Protein AF-A0A8J3CH29-F1 (afdb_monomer)

pLDDT: mean 81.84, std 11.71, range [49.44, 92.5]

Mean predicted aligned error: 8.19 Å

Sequence (57 aa):
MDPKVIEVTDAEIRIIRAALRHYLAEFGHEEADILRDVKKLIARLPEADASPKPTPG

Radius of gyration: 14.83 Å; Cα contacts (8 Å, |Δi|>4): 15; chains: 1; bounding box: 40×42×30 Å

Structure (mmCIF, N/CA/C/O backbone):
data_AF-A0A8J3CH29-F1
#
_entry.id   AF-A0A8J3CH29-F1
#
loop_
_atom_site.group_PDB
_atom_site.id
_atom_site.type_symbol
_atom_site.label_atom_id
_atom_site.label_alt_id
_atom_site.label_comp_id
_atom_site.label_asym_id
_atom_site.label_entity_id
_atom_site.label_seq_id
_atom_site.pdbx_PDB_ins_code
_atom_site.Cartn_x
_atom_site.Cartn_y
_atom_site.Cartn_z
_atom_site.occupancy
_atom_site.B_iso_or_equiv
_atom_site.auth_seq_id
_atom_site.auth_comp_id
_atom_site.auth_asym_id
_atom_site.auth_atom_id
_atom_site.pdbx_PDB_model_num
ATOM 1 N N . MET A 1 1 ? -0.246 -21.218 -0.417 1.00 61.34 1 MET A N 1
ATOM 2 C CA . MET A 1 1 ? 0.210 -20.355 0.691 1.00 61.34 1 MET A CA 1
ATOM 3 C C . MET A 1 1 ? -1.009 -19.925 1.470 1.00 61.34 1 MET A C 1
ATOM 5 O O . MET A 1 1 ? -1.958 -19.448 0.856 1.00 61.34 1 MET A O 1
ATOM 9 N N . ASP A 1 2 ?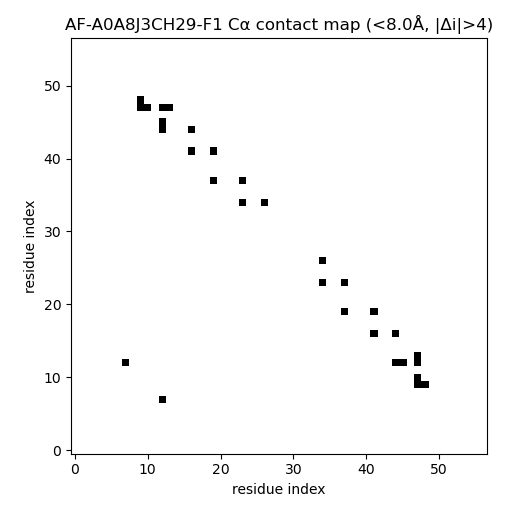 -0.991 -20.135 2.779 1.00 87.00 2 ASP A N 1
ATOM 10 C CA . ASP A 1 2 ? -2.063 -19.727 3.682 1.00 87.00 2 ASP A CA 1
ATOM 11 C C . ASP A 1 2 ? -2.097 -18.195 3.810 1.00 87.00 2 ASP A C 1
ATOM 13 O O . ASP A 1 2 ? -1.034 -17.572 3.936 1.00 87.00 2 ASP A O 1
ATOM 17 N N . PRO A 1 3 ? -3.282 -17.560 3.760 1.00 81.81 3 PRO A N 1
ATOM 18 C CA . PRO A 1 3 ? -3.392 -16.115 3.904 1.00 81.81 3 PRO A CA 1
ATOM 19 C C . PRO A 1 3 ? -2.908 -15.673 5.291 1.00 81.81 3 PRO A C 1
ATOM 21 O O . PRO A 1 3 ? -3.266 -16.261 6.311 1.00 81.81 3 PRO A O 1
ATOM 24 N N . LYS A 1 4 ? -2.095 -14.612 5.328 1.00 85.62 4 LYS A N 1
ATOM 25 C CA . LYS A 1 4 ? -1.663 -13.949 6.564 1.00 85.62 4 LYS A CA 1
ATOM 26 C C . LYS A 1 4 ? -2.455 -12.659 6.743 1.00 85.62 4 LYS A C 1
ATOM 28 O O . LYS A 1 4 ? -2.593 -11.888 5.796 1.00 85.62 4 LYS A O 1
ATOM 33 N N . VAL A 1 5 ? -2.963 -12.446 7.952 1.00 87.94 5 VAL A N 1
ATOM 34 C CA . VAL A 1 5 ? -3.688 -11.232 8.342 1.00 87.94 5 VAL A CA 1
ATOM 35 C C . VAL A 1 5 ? -2.769 -10.399 9.225 1.00 87.94 5 VAL A C 1
ATOM 37 O O . VAL A 1 5 ? -2.122 -10.940 10.119 1.00 87.94 5 VAL A O 1
ATOM 40 N N . ILE A 1 6 ? -2.710 -9.099 8.953 1.00 88.69 6 ILE A N 1
ATOM 41 C CA . ILE A 1 6 ? -2.100 -8.100 9.828 1.00 88.69 6 ILE A CA 1
ATOM 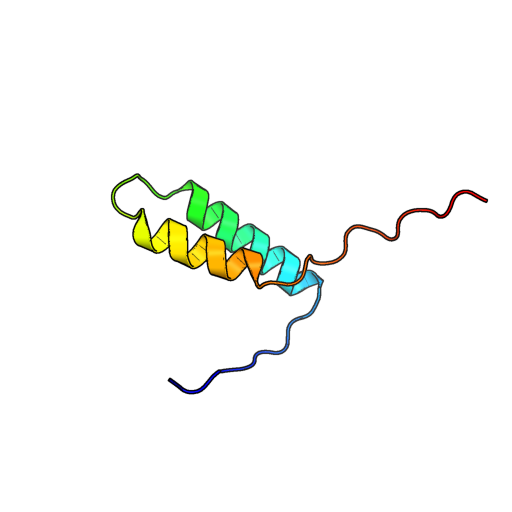42 C C . ILE A 1 6 ? -3.169 -7.066 10.172 1.00 88.69 6 ILE A C 1
ATOM 44 O O . ILE A 1 6 ? -3.975 -6.707 9.312 1.00 88.69 6 ILE A O 1
ATOM 48 N N . GLU A 1 7 ? -3.191 -6.614 11.420 1.00 90.69 7 GLU A N 1
ATOM 49 C CA . GLU A 1 7 ? -4.034 -5.498 11.841 1.00 90.69 7 GLU A CA 1
ATOM 50 C C . GLU A 1 7 ? -3.280 -4.196 11.576 1.00 90.69 7 GLU A C 1
ATOM 52 O O . GLU A 1 7 ? -2.113 -4.067 11.942 1.00 90.69 7 GLU A O 1
ATOM 57 N N . VAL A 1 8 ? -3.932 -3.259 10.893 1.00 90.31 8 VAL A N 1
ATOM 58 C CA . VAL A 1 8 ? -3.364 -1.956 10.539 1.00 90.31 8 VAL A CA 1
ATOM 59 C C . VAL A 1 8 ? -4.414 -0.874 10.740 1.00 90.31 8 VAL A C 1
ATOM 61 O O . VAL A 1 8 ? -5.588 -1.056 10.421 1.00 90.31 8 VAL A O 1
ATOM 64 N N . THR A 1 9 ? -3.979 0.265 11.255 1.00 91.88 9 THR A N 1
ATOM 65 C CA . THR A 1 9 ? -4.785 1.480 11.384 1.00 91.88 9 THR A CA 1
ATOM 66 C C . THR A 1 9 ? -4.887 2.225 10.051 1.00 91.88 9 THR A C 1
ATOM 68 O O . THR A 1 9 ? -4.057 2.051 9.155 1.00 91.88 9 THR A O 1
ATOM 71 N N . ASP A 1 10 ? -5.855 3.137 9.918 1.00 88.25 10 ASP A N 1
ATOM 72 C CA . ASP A 1 10 ? -5.975 4.000 8.732 1.00 88.25 10 ASP A CA 1
ATOM 73 C C . ASP A 1 10 ? -4.708 4.822 8.464 1.00 88.25 10 ASP A C 1
ATOM 75 O O . ASP A 1 10 ? -4.324 5.037 7.312 1.00 88.25 10 ASP A O 1
ATOM 79 N N . ALA A 1 11 ? -4.026 5.264 9.525 1.00 90.12 11 ALA A N 1
ATOM 80 C CA . ALA A 1 11 ? -2.762 5.984 9.416 1.00 90.12 11 ALA A CA 1
ATOM 81 C C . ALA A 1 11 ? -1.663 5.097 8.811 1.00 90.12 11 ALA A C 1
ATOM 83 O O . ALA A 1 11 ? -0.960 5.521 7.891 1.00 90.12 11 ALA A O 1
ATOM 84 N N . GLU A 1 12 ? -1.559 3.848 9.261 1.00 92.38 12 GLU A N 1
ATOM 85 C CA . GLU A 1 12 ? -0.613 2.878 8.708 1.00 92.38 12 GLU A CA 1
ATOM 86 C C . GLU A 1 12 ? -0.966 2.513 7.264 1.00 92.38 12 GLU A C 1
ATOM 88 O O . GLU A 1 12 ? -0.071 2.452 6.424 1.00 92.38 12 GLU A O 1
ATOM 93 N N . ILE A 1 13 ? -2.252 2.381 6.918 1.00 91.25 13 ILE A N 1
ATOM 94 C CA . ILE A 1 13 ? -2.683 2.162 5.528 1.00 91.25 13 ILE A CA 1
ATOM 95 C C . ILE A 1 13 ? -2.234 3.328 4.633 1.00 91.25 13 ILE A C 1
ATOM 97 O O . ILE A 1 13 ? -1.761 3.092 3.517 1.00 91.25 13 ILE A O 1
ATOM 101 N N . ARG A 1 14 ? -2.322 4.585 5.097 1.00 89.31 14 ARG A N 1
ATOM 102 C CA . ARG A 1 14 ? -1.801 5.748 4.345 1.00 89.31 14 ARG A CA 1
ATOM 103 C C . ARG A 1 14 ? -0.300 5.632 4.105 1.00 89.31 14 ARG A C 1
ATOM 105 O O . ARG A 1 14 ? 0.138 5.834 2.972 1.00 89.31 14 ARG A O 1
ATOM 112 N N . ILE A 1 15 ? 0.462 5.273 5.137 1.00 92.50 15 ILE A N 1
ATOM 113 C CA . ILE A 1 15 ? 1.920 5.112 5.058 1.00 92.50 15 ILE A CA 1
ATOM 114 C C . ILE A 1 15 ? 2.283 3.981 4.091 1.00 92.50 15 ILE A C 1
ATOM 116 O O . ILE A 1 15 ? 3.095 4.188 3.192 1.00 92.50 15 ILE A O 1
ATOM 120 N N . ILE A 1 16 ? 1.632 2.820 4.202 1.00 91.50 16 ILE A N 1
ATOM 121 C CA . ILE A 1 16 ? 1.857 1.667 3.320 1.00 91.50 16 ILE A CA 1
ATOM 122 C C . ILE A 1 16 ? 1.554 2.044 1.866 1.00 91.50 16 ILE A C 1
ATOM 124 O O . ILE A 1 16 ? 2.365 1.792 0.976 1.00 91.50 16 ILE A O 1
ATOM 128 N N . ARG A 1 17 ? 0.419 2.706 1.601 1.00 90.06 17 ARG A N 1
ATOM 129 C CA . ARG A 1 17 ? 0.072 3.165 0.244 1.00 90.06 17 ARG A CA 1
ATOM 130 C C . ARG A 1 17 ? 1.094 4.166 -0.301 1.00 90.06 17 ARG A C 1
ATOM 132 O O . ARG A 1 17 ? 1.400 4.112 -1.490 1.00 90.06 17 ARG A O 1
ATOM 139 N N . ALA A 1 18 ? 1.600 5.080 0.527 1.00 90.12 18 ALA A N 1
ATOM 140 C CA . ALA A 1 18 ? 2.621 6.046 0.124 1.00 90.12 18 ALA A CA 1
ATOM 141 C C . ALA A 1 18 ? 3.957 5.359 -0.192 1.00 90.12 18 ALA A C 1
ATOM 143 O O . ALA A 1 18 ? 4.514 5.587 -1.264 1.00 90.12 18 ALA A O 1
ATOM 144 N N . ALA A 1 19 ? 4.415 4.463 0.684 1.00 91.38 19 ALA A N 1
ATOM 145 C CA . ALA A 1 19 ? 5.646 3.703 0.503 1.00 91.38 19 ALA A CA 1
ATOM 146 C C . ALA A 1 19 ? 5.603 2.848 -0.769 1.00 91.38 19 ALA A C 1
ATOM 148 O O . ALA A 1 19 ? 6.531 2.901 -1.568 1.00 91.38 19 ALA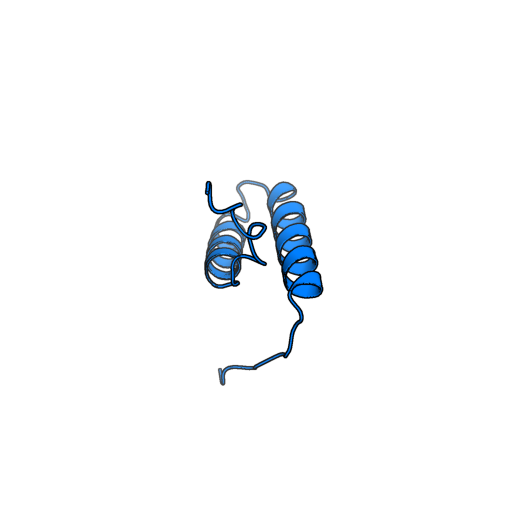 A O 1
ATOM 149 N N . LEU A 1 20 ? 4.499 2.131 -1.017 1.00 90.38 20 LEU A N 1
ATOM 150 C CA . LEU A 1 20 ? 4.347 1.326 -2.230 1.00 90.38 20 LEU A CA 1
ATOM 151 C C . LEU A 1 20 ? 4.331 2.190 -3.495 1.00 90.38 20 LEU A C 1
ATOM 153 O O . LEU A 1 20 ? 4.939 1.814 -4.488 1.00 90.38 20 LEU A O 1
ATOM 157 N N . ARG A 1 21 ? 3.670 3.354 -3.485 1.00 87.69 21 ARG A N 1
ATOM 158 C CA . ARG A 1 21 ? 3.686 4.269 -4.641 1.00 87.69 21 ARG A CA 1
ATOM 159 C C . ARG A 1 21 ? 5.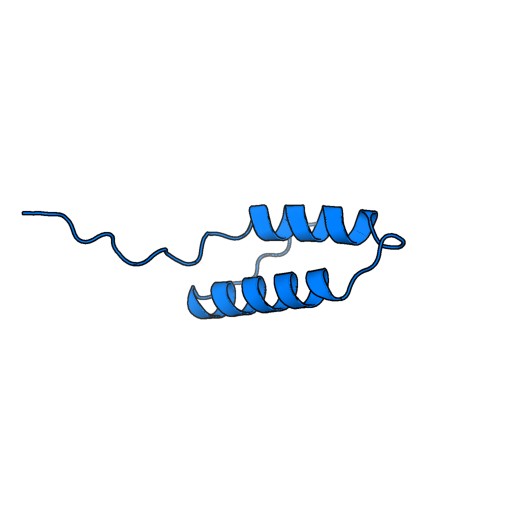067 4.860 -4.901 1.00 87.69 21 ARG A C 1
ATOM 161 O O . ARG A 1 21 ? 5.443 4.978 -6.059 1.00 87.69 21 ARG A O 1
ATOM 168 N N . HIS A 1 22 ? 5.795 5.225 -3.848 1.00 89.25 22 HIS A N 1
ATOM 169 C CA . HIS A 1 22 ? 7.161 5.726 -3.968 1.00 89.25 22 HIS A CA 1
ATOM 170 C C . HIS A 1 22 ? 8.097 4.637 -4.496 1.00 89.25 22 HIS A C 1
ATOM 172 O O . HIS A 1 22 ? 8.807 4.872 -5.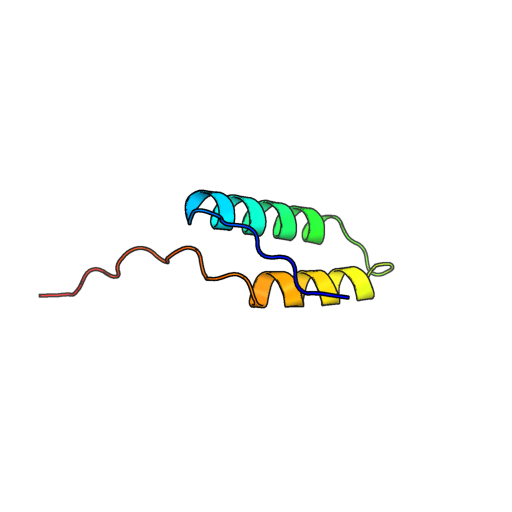462 1.00 89.25 22 HIS A O 1
ATOM 178 N N . TYR A 1 23 ? 7.988 3.423 -3.949 1.00 84.75 23 TYR A N 1
ATOM 179 C CA . TYR A 1 23 ? 8.690 2.247 -4.448 1.00 84.75 23 TYR A CA 1
ATOM 180 C C . TYR A 1 23 ? 8.397 2.022 -5.936 1.00 84.75 23 TYR A C 1
ATOM 182 O O . TYR A 1 23 ? 9.330 1.894 -6.713 1.00 84.75 23 TYR A O 1
ATOM 190 N N . LEU A 1 24 ? 7.123 2.088 -6.359 1.00 86.56 24 LEU A N 1
ATOM 191 C CA . LEU A 1 24 ? 6.729 1.964 -7.769 1.00 86.56 24 LEU A CA 1
ATOM 192 C C . LEU A 1 24 ? 7.321 3.037 -8.693 1.00 86.56 24 LEU A C 1
ATOM 194 O O . LEU A 1 24 ? 7.508 2.759 -9.873 1.00 86.56 24 LEU A O 1
ATOM 198 N N . ALA A 1 25 ? 7.561 4.249 -8.193 1.00 84.81 25 ALA A N 1
ATOM 199 C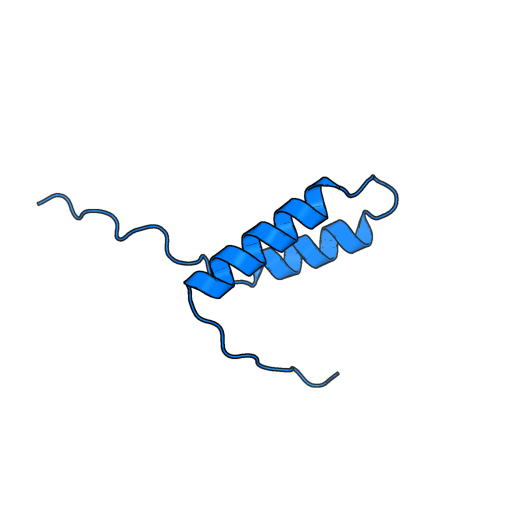 CA . ALA A 1 25 ? 8.068 5.356 -9.002 1.00 84.81 25 ALA A CA 1
ATOM 200 C C . ALA A 1 25 ? 9.545 5.186 -9.392 1.00 84.81 25 ALA A C 1
ATOM 202 O O . ALA A 1 25 ? 9.980 5.786 -10.370 1.00 84.81 25 ALA A O 1
ATOM 203 N N . GLU A 1 26 ? 10.286 4.362 -8.651 1.00 85.81 26 GLU A N 1
ATOM 204 C CA . GLU A 1 26 ? 11.704 4.074 -8.890 1.00 85.81 26 GLU A CA 1
ATOM 205 C C . GLU A 1 26 ? 11.905 2.939 -9.914 1.00 85.81 26 GLU A C 1
ATOM 207 O O . GLU A 1 26 ? 13.012 2.743 -10.409 1.00 85.81 26 GLU A O 1
ATOM 212 N N . PHE A 1 27 ? 10.848 2.190 -10.253 1.00 83.00 27 PHE A N 1
ATOM 213 C CA . PHE A 1 27 ? 10.939 1.046 -11.161 1.00 83.00 27 PHE A CA 1
ATOM 214 C C . PHE A 1 27 ? 10.950 1.434 -12.638 1.00 83.00 27 PHE A C 1
ATOM 216 O O . PHE A 1 27 ? 10.134 2.235 -13.104 1.00 83.00 27 PHE A O 1
ATOM 223 N N . GLY A 1 28 ? 11.826 0.765 -13.390 1.00 78.62 28 GLY A N 1
ATOM 224 C CA . GLY A 1 28 ? 11.890 0.830 -14.844 1.00 78.62 28 GLY A CA 1
ATOM 225 C C . GLY A 1 28 ? 10.985 -0.191 -15.542 1.00 78.62 28 GLY A C 1
ATOM 226 O O . GLY A 1 28 ? 10.150 -0.868 -14.942 1.00 78.62 28 GLY A O 1
ATOM 227 N N . HIS A 1 29 ? 11.156 -0.307 -16.860 1.00 77.44 29 HIS A N 1
ATOM 228 C CA . HIS A 1 29 ? 10.392 -1.248 -17.686 1.00 77.44 29 HIS A CA 1
ATOM 2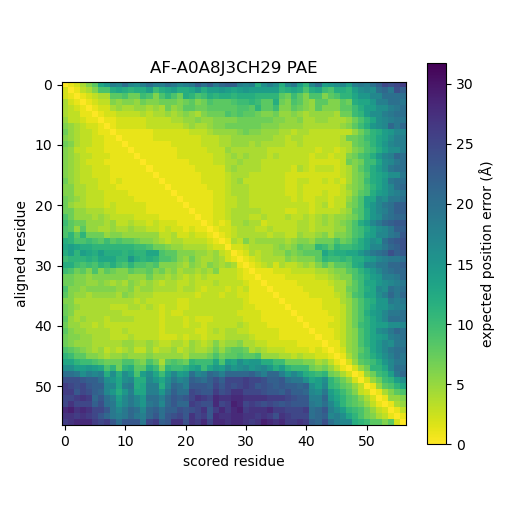29 C C . HIS A 1 29 ? 10.767 -2.720 -17.449 1.00 77.44 29 HIS A C 1
ATOM 231 O O . HIS A 1 29 ? 9.960 -3.599 -17.750 1.00 77.44 29 HIS A O 1
ATOM 237 N N . GLU A 1 30 ? 11.962 -2.996 -16.924 1.00 83.25 30 GLU A N 1
ATOM 238 C CA . GLU A 1 30 ? 12.466 -4.357 -16.700 1.00 83.25 30 GLU A CA 1
ATOM 239 C C . GLU A 1 30 ? 11.696 -5.075 -15.580 1.00 83.25 30 GLU A C 1
ATOM 241 O O . GLU A 1 30 ? 11.498 -6.287 -15.632 1.00 83.25 30 GLU A O 1
ATOM 246 N N . GLU A 1 31 ? 11.145 -4.325 -14.626 1.00 84.94 31 GLU A N 1
ATOM 247 C CA . GLU A 1 31 ? 10.352 -4.849 -13.513 1.00 84.94 31 GLU A CA 1
ATOM 248 C C . GLU A 1 31 ? 8.832 -4.715 -13.725 1.00 84.94 31 GLU A C 1
ATOM 250 O O . GLU A 1 31 ? 8.054 -4.604 -12.771 1.00 84.94 31 GLU A O 1
ATOM 255 N N . ALA A 1 32 ? 8.372 -4.746 -14.981 1.00 85.38 32 ALA A N 1
ATOM 256 C CA . ALA A 1 32 ? 6.957 -4.606 -15.338 1.00 85.38 32 ALA A CA 1
ATOM 257 C C . ALA A 1 32 ? 6.027 -5.592 -14.598 1.00 85.38 32 ALA A C 1
ATOM 259 O O . ALA A 1 32 ? 4.900 -5.231 -14.239 1.00 85.38 32 ALA A O 1
ATOM 260 N N . ASP A 1 33 ? 6.483 -6.819 -14.334 1.00 86.75 33 ASP A N 1
ATOM 261 C CA . ASP A 1 33 ? 5.711 -7.802 -13.568 1.00 86.75 33 ASP A CA 1
ATOM 262 C C . ASP A 1 33 ? 5.565 -7.411 -12.091 1.00 86.75 33 ASP A C 1
ATOM 264 O O . ASP A 1 33 ? 4.453 -7.448 -11.557 1.00 86.75 33 ASP A O 1
ATOM 268 N N . ILE A 1 34 ? 6.639 -6.927 -11.457 1.00 87.19 34 ILE A N 1
ATOM 269 C CA . ILE A 1 34 ? 6.614 -6.426 -10.072 1.00 87.19 34 ILE A CA 1
ATOM 270 C C . ILE A 1 34 ? 5.695 -5.204 -9.978 1.00 87.19 34 ILE A C 1
ATOM 272 O O . ILE A 1 34 ? 4.826 -5.137 -9.105 1.00 87.19 34 ILE A O 1
ATOM 276 N N . LEU A 1 35 ? 5.811 -4.274 -10.933 1.00 87.44 35 LEU A N 1
ATOM 277 C CA . LEU A 1 35 ? 4.924 -3.116 -11.062 1.00 87.44 35 LEU A CA 1
ATOM 278 C C . LEU A 1 35 ? 3.453 -3.534 -11.114 1.00 87.44 35 LEU A C 1
ATOM 280 O O . LEU A 1 35 ? 2.596 -2.922 -10.468 1.00 87.44 35 LEU A O 1
ATOM 284 N N . ARG A 1 36 ? 3.142 -4.576 -11.889 1.00 88.75 36 ARG A N 1
ATOM 285 C CA . ARG A 1 36 ? 1.780 -5.085 -12.045 1.00 88.75 36 ARG A CA 1
ATOM 286 C C . ARG A 1 36 ? 1.254 -5.698 -10.750 1.00 88.75 36 ARG A C 1
ATOM 288 O O . ARG A 1 36 ? 0.102 -5.442 -10.397 1.00 88.75 36 ARG A O 1
ATOM 295 N N . ASP A 1 37 ? 2.062 -6.469 -10.034 1.00 90.69 37 ASP A N 1
ATOM 296 C CA . ASP A 1 37 ? 1.622 -7.130 -8.805 1.00 90.69 37 ASP A CA 1
ATOM 297 C C . ASP A 1 37 ? 1.487 -6.163 -7.625 1.00 90.69 37 ASP A C 1
ATOM 299 O O . ASP A 1 37 ? 0.490 -6.222 -6.899 1.00 90.69 37 ASP A O 1
ATOM 303 N N . VAL A 1 38 ? 2.383 -5.183 -7.491 1.00 88.38 38 VAL A N 1
ATOM 304 C CA . VAL A 1 38 ? 2.241 -4.126 -6.477 1.00 88.38 38 VAL A CA 1
ATOM 305 C C . VAL A 1 38 ? 1.031 -3.235 -6.773 1.00 88.38 38 VAL A C 1
ATOM 307 O O . VAL A 1 38 ? 0.290 -2.886 -5.854 1.00 88.38 38 VAL A O 1
ATOM 310 N N . LYS A 1 39 ? 0.741 -2.919 -8.045 1.00 87.12 39 LYS A N 1
ATOM 311 C CA . LYS A 1 39 ? -0.493 -2.199 -8.418 1.00 87.12 39 LYS A CA 1
ATOM 312 C C . LYS A 1 39 ? -1.753 -2.957 -7.990 1.00 87.12 39 LYS A C 1
ATOM 314 O O . LYS A 1 39 ? -2.666 -2.343 -7.439 1.00 87.12 39 LYS A O 1
ATOM 319 N N . LYS A 1 40 ? -1.796 -4.281 -8.186 1.00 90.62 40 LYS A N 1
ATOM 320 C CA . LYS A 1 40 ? -2.904 -5.121 -7.691 1.00 90.62 40 LYS A CA 1
ATOM 321 C C . LYS A 1 40 ? -2.988 -5.094 -6.166 1.00 90.62 40 LYS A C 1
ATOM 323 O O . LYS A 1 40 ? -4.089 -5.040 -5.629 1.00 90.62 40 LYS A O 1
ATOM 328 N N . LEU A 1 41 ? -1.851 -5.117 -5.470 1.00 88.69 41 LEU A N 1
ATOM 329 C CA . LEU A 1 41 ? -1.815 -5.048 -4.010 1.00 88.69 41 LEU A CA 1
ATOM 330 C C . LEU A 1 41 ? -2.387 -3.718 -3.501 1.00 88.69 41 LEU A C 1
ATOM 332 O O . LEU A 1 41 ? -3.260 -3.730 -2.640 1.00 88.69 41 LEU A O 1
ATOM 336 N N . ILE A 1 42 ? -1.976 -2.587 -4.085 1.00 87.00 42 ILE A N 1
ATOM 337 C CA . ILE A 1 42 ? -2.498 -1.254 -3.738 1.00 87.00 42 ILE A CA 1
ATOM 338 C C . ILE A 1 42 ? -4.009 -1.168 -3.979 1.00 87.00 42 ILE A C 1
ATOM 340 O O . ILE A 1 42 ? -4.708 -0.571 -3.167 1.00 87.00 42 ILE A O 1
ATOM 344 N N . ALA A 1 43 ? -4.520 -1.767 -5.060 1.00 87.12 43 ALA A N 1
ATOM 345 C CA . ALA A 1 43 ? -5.954 -1.786 -5.361 1.00 87.12 43 ALA A CA 1
ATOM 346 C C . ALA A 1 43 ? -6.781 -2.606 -4.352 1.00 87.12 43 ALA A C 1
ATOM 348 O O . ALA A 1 43 ? -7.983 -2.392 -4.233 1.00 87.12 43 ALA A O 1
ATOM 349 N N . ARG A 1 44 ? -6.150 -3.540 -3.628 1.00 86.81 44 ARG A N 1
ATOM 350 C CA . ARG A 1 44 ? -6.787 -4.320 -2.556 1.00 86.81 44 ARG A CA 1
ATOM 351 C C . ARG A 1 44 ? -6.738 -3.629 -1.197 1.00 86.81 44 ARG A C 1
ATOM 353 O O . 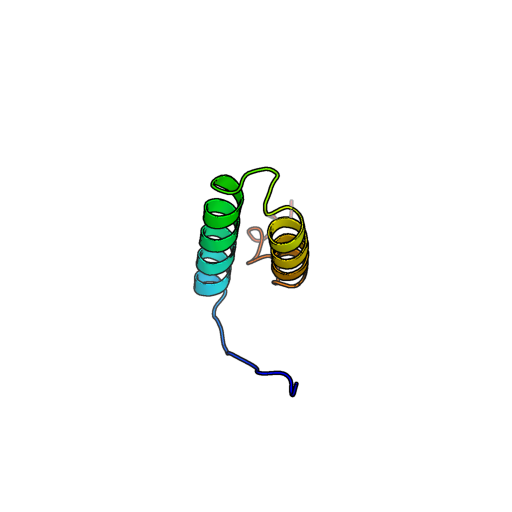ARG A 1 44 ? -7.473 -4.040 -0.303 1.00 86.81 44 ARG A O 1
ATOM 360 N N . LEU A 1 45 ? -5.860 -2.642 -1.018 1.00 85.50 45 LEU A N 1
ATOM 361 C CA . LEU A 1 45 ? -5.806 -1.877 0.221 1.00 85.50 45 LEU A CA 1
ATOM 362 C C . LEU A 1 45 ? -7.023 -0.950 0.286 1.00 85.50 45 LEU A C 1
ATOM 364 O O . LEU A 1 45 ? -7.329 -0.299 -0.718 1.00 85.50 45 LEU A O 1
ATOM 368 N N . PRO A 1 46 ? -7.699 -0.858 1.444 1.00 82.06 46 PRO A N 1
ATOM 369 C CA . PRO A 1 46 ? -8.790 0.085 1.609 1.00 82.06 46 PRO A CA 1
ATOM 370 C C . PRO A 1 46 ? -8.289 1.495 1.310 1.00 82.06 46 PRO A C 1
ATOM 372 O O . PRO A 1 46 ? -7.137 1.863 1.590 1.00 82.06 46 PRO A O 1
ATOM 375 N N . GLU A 1 47 ? -9.156 2.298 0.705 1.00 74.62 47 GLU A N 1
ATOM 376 C CA . GLU A 1 47 ? -8.862 3.709 0.595 1.00 74.62 47 GLU A CA 1
ATOM 377 C C . GLU A 1 47 ? -8.865 4.280 2.003 1.00 74.62 47 GLU A C 1
ATOM 379 O O . GLU A 1 47 ? -9.928 4.408 2.588 1.00 74.62 47 GLU A O 1
ATOM 384 N N . ALA A 1 48 ? -7.676 4.533 2.565 1.00 64.06 48 ALA A N 1
ATOM 385 C CA . ALA A 1 48 ? -7.548 5.155 3.877 1.00 64.06 48 ALA A CA 1
ATOM 386 C C . ALA A 1 48 ? -8.286 6.492 3.874 1.00 64.06 48 ALA A C 1
ATOM 388 O O . ALA A 1 48 ? -7.754 7.486 3.375 1.00 64.06 48 ALA A O 1
ATOM 389 N N . ASP A 1 49 ? -9.514 6.427 4.366 1.00 57.31 49 ASP A N 1
ATOM 390 C CA . ASP A 1 49 ? -10.642 7.330 4.218 1.00 57.31 49 ASP A CA 1
ATOM 391 C C . ASP A 1 49 ? -10.306 8.672 3.551 1.00 57.31 49 ASP A C 1
ATOM 393 O O . ASP A 1 49 ? -9.546 9.499 4.080 1.00 57.31 49 ASP A O 1
ATOM 397 N N . ALA A 1 50 ? -10.885 8.878 2.365 1.00 56.47 50 ALA A N 1
ATOM 398 C CA . ALA A 1 50 ? -11.174 10.215 1.883 1.00 56.47 50 ALA A CA 1
ATOM 399 C C . ALA A 1 50 ? -11.978 10.902 2.984 1.00 56.47 50 ALA A C 1
ATOM 401 O O . ALA A 1 50 ? -12.993 10.357 3.397 1.00 56.47 50 ALA A O 1
ATOM 402 N N . SER A 1 51 ? -11.496 12.053 3.456 1.00 49.44 51 SER A N 1
ATOM 403 C CA . SER A 1 51 ? -12.146 12.901 4.455 1.00 49.44 51 SER A CA 1
ATOM 404 C C . SER A 1 51 ? -13.676 12.800 4.413 1.00 49.44 51 SER A C 1
ATOM 406 O O . SER A 1 51 ? -14.219 12.798 3.302 1.00 49.44 51 SER A O 1
ATOM 408 N N . PRO A 1 52 ? -14.379 12.806 5.565 1.00 54.53 52 PRO A N 1
ATOM 409 C CA . PRO A 1 52 ? -15.837 12.831 5.571 1.00 54.53 52 PRO A CA 1
ATOM 410 C C . PRO A 1 52 ? -16.292 13.954 4.639 1.00 54.53 52 PRO A C 1
ATOM 412 O O . PRO A 1 52 ? -15.979 15.123 4.879 1.00 54.53 52 PRO A O 1
ATOM 415 N N . LYS A 1 53 ? -16.942 13.606 3.518 1.00 58.81 53 LYS A N 1
ATOM 416 C CA . LYS A 1 53 ? -17.497 14.616 2.612 1.00 58.81 53 LYS A CA 1
ATOM 417 C C . LYS A 1 53 ? -18.415 15.496 3.466 1.00 58.81 53 LYS A C 1
ATOM 419 O O . LYS A 1 53 ? -19.305 14.938 4.108 1.00 58.81 53 LYS A O 1
ATOM 424 N N . PRO A 1 54 ? -18.224 16.827 3.507 1.00 58.34 54 PRO A N 1
ATOM 425 C CA . PRO A 1 54 ? -19.157 17.691 4.207 1.00 58.34 54 PRO A CA 1
ATOM 426 C C . PRO A 1 54 ? -20.518 17.535 3.529 1.00 58.34 54 PRO A C 1
ATOM 428 O O . PRO A 1 54 ? -20.659 17.821 2.340 1.00 58.34 54 PRO A O 1
ATOM 431 N N . THR A 1 55 ? -21.500 17.018 4.264 1.00 61.34 55 THR A N 1
ATOM 432 C CA . THR A 1 55 ? -22.898 17.014 3.836 1.00 61.34 55 THR A CA 1
ATOM 433 C C . THR A 1 55 ? -2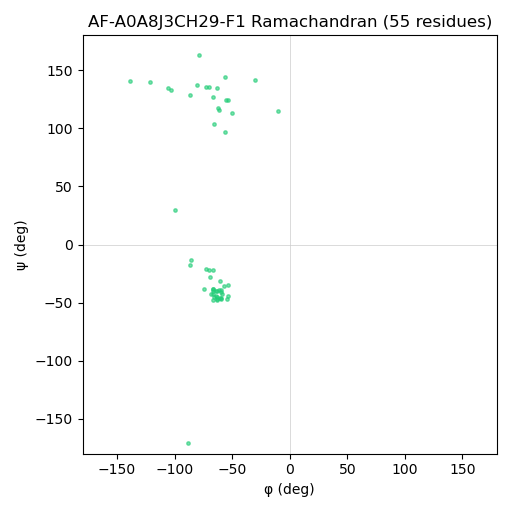3.328 18.476 3.691 1.00 61.34 55 THR A C 1
ATOM 435 O O . THR A 1 55 ? -23.275 19.199 4.690 1.00 61.34 55 THR A O 1
ATOM 438 N N . PRO A 1 56 ? -23.701 18.962 2.493 1.00 69.12 56 PRO A N 1
ATOM 439 C CA . PRO A 1 56 ? -24.331 20.269 2.389 1.00 69.12 56 PRO A CA 1
ATOM 440 C C . PRO A 1 56 ? -25.702 20.189 3.073 1.00 69.12 56 PRO A C 1
ATOM 442 O O . PRO A 1 56 ? -26.469 19.259 2.808 1.00 69.12 56 PRO A O 1
ATOM 445 N N . GLY A 1 57 ? -25.933 21.109 4.012 1.00 62.47 57 GLY A N 1
ATOM 446 C CA . GLY A 1 57 ? -27.213 21.292 4.700 1.00 62.47 57 GLY A CA 1
ATOM 447 C C . GLY A 1 57 ? -28.255 22.002 3.851 1.00 62.47 57 GLY A C 1
ATOM 448 O O . GLY A 1 57 ? -27.890 22.528 2.774 1.00 62.47 57 GLY A O 1
#

Secondary structure (DSSP, 8-state):
-PPP-----HHHHHHHHHHHHHHHHT--GGGHHHHHHHHHHHHHS-------PPPP-

Foldseek 3Di:
DDDDDDDDDLVRLVVVLVVLVVVLVPDDPVCVVVNVVSVVVSVPRPPSDDPDDPDDD

Organism: NCBI:txid907463

Solvent-accessible surface area (backbone atoms only — not comparable to full-atom values): 3782 Å² total; per-residue (Å²): 135,83,89,82,87,81,91,74,52,59,69,52,45,46,50,52,53,49,52,54,52,54,56,55,71,75,57,62,79,90,45,49,68,58,53,52,52,52,52,55,52,57,71,70,46,75,76,52,68,77,69,84,75,81,76,84,128

Nearest PDB structures (foldseek):
  4c2m-assembly1_D  TM=6.008E-01  e=3.434E+00  Saccharomyces cerevisiae
  7pis-assembly1_w  TM=4.806E-01  e=6.270E+00  Mycoplasmoides pneumoniae M129
  8tnn-assembly1_B  TM=3.412E-01  e=5.865E+00  Human herpesvirus 4 strain B95-8